Protein AF-A0A7J6SCL0-F1 (afdb_monomer_lite)

InterPro domains:
  IPR001563 Peptidase S10, serine carboxypeptidase [PF00450] (23-113)
  IPR029058 Alpha/Beta hydrolase fold [G3DSA:3.40.50.1820] (2-117)
  IPR029058 Alpha/Beta hydrolase fold [SSF53474] (8-116)

Sequence (118 aa):
VVRRLRLRYDMRITSKDGSTGDIGDARLERYLNRKDVQRKLGVCKRFKSCSDVGDFSMDEITPTETLLPDLLDAEIRVLLYDGDQDYICNWIGYEHVANEMAWPGRDAFLRAPRYEYE

pLDDT: mean 85.83, std 13.9, range [38.84, 98.38]

Structure (mmCIF, N/CA/C/O backbone):
data_AF-A0A7J6SCL0-F1
#
_entry.id   AF-A0A7J6SCL0-F1
#
loop_
_atom_site.group_PDB
_atom_site.id
_atom_site.type_symbol
_atom_site.label_atom_id
_atom_site.label_alt_id
_atom_site.label_comp_id
_atom_site.label_asym_id
_atom_site.label_entity_id
_atom_site.label_seq_id
_atom_site.pdbx_PDB_ins_code
_atom_site.Cartn_x
_atom_site.Cartn_y
_atom_site.Cartn_z
_atom_site.occupancy
_atom_site.B_iso_or_equiv
_atom_site.auth_seq_id
_atom_site.auth_comp_id
_atom_site.auth_asym_id
_atom_site.auth_atom_id
_atom_site.pdbx_PDB_model_num
ATOM 1 N N . VAL A 1 1 ? 31.347 7.288 15.078 1.00 39.09 1 VAL A N 1
ATOM 2 C CA . VAL A 1 1 ? 30.208 6.354 14.903 1.00 39.09 1 VAL A CA 1
ATOM 3 C C . VAL A 1 1 ? 29.654 6.535 13.498 1.00 39.09 1 VAL A C 1
ATOM 5 O O . VAL A 1 1 ? 28.912 7.475 13.257 1.00 39.09 1 VAL A O 1
ATOM 8 N N . VAL A 1 2 ? 30.083 5.710 12.542 1.00 38.84 2 VAL A N 1
ATOM 9 C CA . VAL A 1 2 ? 29.544 5.751 11.172 1.00 38.84 2 VAL A CA 1
ATOM 10 C C . VAL A 1 2 ? 28.195 5.038 11.209 1.00 38.84 2 VAL A C 1
ATOM 12 O O . VAL A 1 2 ? 28.152 3.811 11.311 1.00 38.84 2 VAL A O 1
ATOM 15 N N . ARG A 1 3 ? 27.092 5.795 11.215 1.00 45.59 3 ARG A N 1
ATOM 16 C CA . ARG A 1 3 ? 25.747 5.222 11.086 1.00 45.59 3 ARG A CA 1
ATOM 17 C C . ARG A 1 3 ? 25.669 4.550 9.716 1.00 45.59 3 ARG A C 1
ATOM 19 O O . ARG A 1 3 ? 25.765 5.217 8.692 1.00 45.59 3 ARG A O 1
ATOM 26 N N . ARG A 1 4 ? 25.563 3.220 9.698 1.00 54.22 4 ARG A N 1
ATOM 27 C CA . ARG A 1 4 ? 25.280 2.472 8.470 1.00 54.22 4 ARG A CA 1
ATOM 28 C C . ARG A 1 4 ? 23.856 2.830 8.051 1.00 54.22 4 ARG A C 1
ATOM 30 O O . ARG A 1 4 ? 22.930 2.579 8.817 1.00 54.22 4 ARG A O 1
ATOM 37 N N . LEU A 1 5 ? 23.698 3.439 6.881 1.00 59.56 5 LEU A N 1
ATOM 38 C CA . LEU A 1 5 ? 22.387 3.660 6.277 1.00 59.56 5 LEU A CA 1
ATOM 39 C C . LEU A 1 5 ? 21.838 2.286 5.862 1.00 59.56 5 LEU A C 1
ATOM 41 O O . LEU A 1 5 ? 22.446 1.595 5.042 1.00 59.56 5 LEU A O 1
ATOM 45 N N . ARG A 1 6 ? 20.759 1.856 6.520 1.00 68.81 6 ARG A N 1
ATOM 46 C CA . ARG A 1 6 ? 19.970 0.674 6.143 1.00 68.81 6 ARG A CA 1
ATOM 47 C C . ARG A 1 6 ? 18.984 1.075 5.045 1.00 68.81 6 ARG A C 1
ATOM 49 O O . ARG A 1 6 ? 18.643 2.255 4.946 1.00 68.81 6 ARG A O 1
ATOM 56 N N . LEU A 1 7 ? 18.574 0.122 4.212 1.00 78.06 7 LEU A N 1
ATOM 57 C CA . LEU A 1 7 ? 17.602 0.388 3.150 1.00 78.06 7 LEU A CA 1
ATOM 58 C C . LEU A 1 7 ? 16.194 0.558 3.729 1.00 78.06 7 LEU A C 1
ATOM 60 O O . LEU A 1 7 ? 15.865 -0.013 4.766 1.00 78.06 7 LEU A O 1
ATOM 64 N N . ARG A 1 8 ? 15.378 1.380 3.059 1.00 84.50 8 ARG A N 1
ATOM 65 C CA . ARG A 1 8 ? 14.018 1.721 3.509 1.00 84.50 8 ARG A CA 1
ATOM 66 C C . ARG A 1 8 ? 13.025 0.572 3.327 1.00 84.50 8 ARG A C 1
ATOM 68 O O . ARG A 1 8 ? 12.138 0.438 4.154 1.00 84.50 8 ARG A O 1
ATOM 75 N N . TYR A 1 9 ? 13.207 -0.244 2.291 1.00 86.06 9 TYR A N 1
ATOM 76 C CA . TYR A 1 9 ? 12.299 -1.347 1.949 1.00 86.06 9 TYR A CA 1
ATOM 77 C C . TYR A 1 9 ? 12.716 -2.700 2.546 1.00 86.06 9 TYR A C 1
ATOM 79 O O . TYR A 1 9 ? 11.950 -3.653 2.501 1.00 86.06 9 TYR A O 1
ATOM 87 N N . ASP A 1 10 ? 13.932 -2.802 3.096 1.00 87.56 10 ASP A N 1
ATOM 88 C CA . ASP A 1 10 ? 14.365 -3.959 3.884 1.00 87.56 10 ASP A CA 1
ATOM 89 C C . ASP A 1 10 ? 15.434 -3.525 4.893 1.00 87.56 10 ASP A C 1
ATOM 91 O O . ASP A 1 10 ? 16.594 -3.259 4.550 1.00 87.56 10 ASP A O 1
ATOM 95 N N . MET A 1 11 ? 15.050 -3.470 6.166 1.00 87.31 11 MET A N 1
ATOM 96 C CA . MET A 1 11 ? 15.931 -3.021 7.241 1.00 87.31 11 MET A CA 1
ATOM 97 C C . MET A 1 11 ? 17.114 -3.965 7.500 1.00 87.31 11 MET A C 1
ATOM 99 O O . MET A 1 11 ? 18.083 -3.567 8.158 1.00 87.31 11 MET A O 1
ATOM 103 N N . ARG A 1 12 ? 17.080 -5.207 7.005 1.00 85.50 12 ARG A N 1
ATOM 104 C CA . ARG A 1 12 ? 18.179 -6.179 7.134 1.00 85.50 12 ARG A CA 1
ATOM 105 C C . ARG A 1 12 ? 19.308 -5.870 6.158 1.00 85.50 12 ARG A C 1
ATOM 107 O O . ARG A 1 12 ? 20.462 -6.199 6.444 1.00 85.50 12 ARG A O 1
ATOM 114 N N . ILE A 1 13 ? 18.994 -5.210 5.045 1.00 78.88 13 ILE A N 1
ATOM 115 C CA . ILE A 1 13 ? 19.938 -4.919 3.973 1.00 78.88 13 ILE A CA 1
ATOM 116 C C . ILE A 1 13 ? 20.686 -3.607 4.245 1.00 78.88 13 ILE A C 1
ATOM 118 O O . ILE A 1 13 ? 20.157 -2.613 4.750 1.00 78.88 13 ILE A O 1
ATOM 122 N N . THR A 1 14 ? 21.970 -3.606 3.892 1.00 72.06 14 THR A N 1
ATOM 123 C CA . THR A 1 14 ? 22.802 -2.398 3.833 1.00 72.06 14 THR A CA 1
ATOM 124 C C . THR A 1 14 ? 23.355 -2.270 2.425 1.00 72.06 14 THR A C 1
ATOM 126 O O . THR A 1 14 ? 23.684 -3.294 1.841 1.00 72.06 14 THR A O 1
ATOM 129 N N . SER A 1 15 ? 23.548 -1.043 1.932 1.00 60.97 15 SER A N 1
ATOM 130 C CA . SER A 1 15 ? 23.938 -0.689 0.549 1.00 60.97 15 SER A CA 1
ATOM 131 C C . SER A 1 15 ? 25.236 -1.306 -0.019 1.00 60.97 15 SER A C 1
ATOM 133 O O . SER A 1 15 ? 25.702 -0.909 -1.085 1.00 60.97 15 SER A O 1
ATOM 135 N N . LYS A 1 16 ? 25.868 -2.248 0.687 1.00 54.78 16 LYS A N 1
ATOM 136 C CA . LYS A 1 16 ? 27.116 -2.926 0.312 1.00 54.78 16 LYS A CA 1
ATOM 137 C C . LYS A 1 16 ? 26.921 -4.248 -0.436 1.00 54.78 16 LYS A C 1
ATOM 139 O O . LYS A 1 16 ? 27.908 -4.798 -0.910 1.00 54.78 16 LYS A O 1
ATOM 144 N N . ASP A 1 17 ? 25.707 -4.774 -0.519 1.00 53.66 17 ASP A N 1
ATOM 145 C CA . ASP A 1 17 ? 25.403 -6.074 -1.131 1.00 53.66 17 ASP A CA 1
ATOM 146 C C . ASP A 1 17 ? 25.150 -6.002 -2.649 1.00 53.66 17 ASP A C 1
ATOM 148 O O . ASP A 1 17 ? 25.030 -7.034 -3.305 1.00 53.66 17 ASP A O 1
ATOM 152 N N . GLY A 1 18 ? 25.096 -4.799 -3.232 1.00 51.22 18 GLY A N 1
ATOM 153 C CA . GLY A 1 18 ? 24.865 -4.608 -4.668 1.00 51.22 18 GLY A CA 1
ATOM 154 C C . GLY A 1 18 ? 23.439 -4.948 -5.118 1.00 51.22 18 GLY A C 1
ATOM 155 O O . GLY A 1 18 ? 23.130 -4.805 -6.303 1.00 51.22 18 GLY A O 1
ATOM 156 N N . SER A 1 19 ? 22.566 -5.356 -4.191 1.00 54.06 19 SER A N 1
ATOM 157 C CA . SER A 1 19 ? 21.125 -5.281 -4.381 1.00 54.06 19 SER A CA 1
ATOM 158 C C . SER A 1 19 ? 20.735 -3.827 -4.132 1.00 54.06 19 SER A C 1
ATOM 160 O O . SER A 1 19 ? 21.194 -3.204 -3.176 1.00 54.06 19 SER A O 1
ATOM 162 N N . THR A 1 20 ? 19.966 -3.221 -5.039 1.00 54.47 20 THR A N 1
ATOM 163 C CA . THR A 1 20 ? 19.540 -1.840 -4.799 1.00 54.47 20 THR A CA 1
ATOM 164 C C . THR A 1 20 ? 18.592 -1.787 -3.613 1.00 54.47 20 THR A C 1
ATOM 166 O O . THR A 1 20 ? 18.592 -0.763 -2.949 1.00 54.47 20 THR A O 1
ATOM 169 N N . GLY A 1 21 ? 17.832 -2.867 -3.333 1.00 56.56 21 GLY A N 1
ATOM 170 C CA . GLY A 1 21 ? 16.782 -2.937 -2.299 1.00 56.56 21 GLY A CA 1
ATOM 171 C C . GLY A 1 21 ? 15.916 -1.673 -2.247 1.00 56.56 21 GLY A C 1
ATOM 172 O O . GLY A 1 21 ? 15.435 -1.266 -1.196 1.00 56.56 21 GLY A O 1
ATOM 173 N N . ASP A 1 22 ? 15.818 -1.021 -3.398 1.00 62.44 22 ASP A N 1
ATOM 174 C CA . ASP A 1 22 ? 15.364 0.335 -3.638 1.00 62.44 22 ASP A CA 1
ATOM 175 C C . ASP A 1 22 ? 14.778 0.326 -5.047 1.00 62.44 22 ASP A C 1
ATOM 177 O O . ASP A 1 22 ? 15.095 -0.545 -5.877 1.00 62.44 22 ASP A O 1
ATOM 181 N N . ILE A 1 23 ? 13.872 1.258 -5.285 1.00 64.12 23 ILE A N 1
ATOM 182 C CA . ILE A 1 23 ? 13.005 1.255 -6.454 1.00 64.12 23 ILE A CA 1
ATOM 183 C C . ILE A 1 23 ? 13.838 1.358 -7.746 1.00 64.12 23 ILE A C 1
ATOM 185 O O . ILE A 1 23 ? 14.603 2.300 -7.939 1.00 64.12 23 ILE A O 1
ATOM 189 N N . GLY A 1 24 ? 13.647 0.398 -8.661 1.00 67.94 24 GLY A N 1
ATOM 190 C CA . GLY A 1 24 ? 14.231 0.409 -10.009 1.00 67.94 24 GLY A CA 1
ATOM 191 C C . GLY A 1 24 ? 15.379 -0.578 -10.233 1.00 67.94 24 GLY A C 1
ATOM 192 O O . GLY A 1 24 ? 16.549 -0.201 -10.289 1.00 67.94 24 GLY A O 1
ATOM 193 N N . ASP A 1 25 ? 15.047 -1.857 -10.453 1.00 77.69 25 ASP A N 1
ATOM 194 C CA . ASP A 1 25 ? 16.041 -2.870 -10.826 1.00 77.69 25 ASP A CA 1
ATOM 195 C C . ASP A 1 25 ? 16.559 -2.631 -12.256 1.00 77.69 25 ASP A C 1
ATOM 197 O O . ASP A 1 25 ? 15.853 -2.812 -13.254 1.00 77.69 25 ASP A O 1
ATOM 201 N N . ALA A 1 26 ? 17.846 -2.301 -12.375 1.00 83.00 26 ALA A N 1
ATOM 202 C CA . ALA A 1 26 ? 18.501 -2.081 -13.660 1.00 83.00 26 ALA A CA 1
ATOM 203 C C . ALA A 1 26 ? 18.415 -3.296 -14.609 1.00 83.00 26 ALA A C 1
ATOM 205 O O . ALA A 1 26 ? 18.495 -3.135 -15.828 1.00 83.00 26 ALA A O 1
ATOM 206 N N . ARG A 1 27 ? 18.267 -4.524 -14.091 1.00 87.38 27 ARG A N 1
ATOM 207 C CA . ARG A 1 27 ? 18.036 -5.733 -14.902 1.00 87.38 27 ARG A CA 1
ATOM 208 C C . ARG A 1 27 ? 16.675 -5.682 -15.588 1.00 87.38 27 ARG A C 1
ATOM 210 O O . ARG A 1 27 ? 16.604 -5.969 -16.784 1.00 87.38 27 ARG A O 1
ATOM 217 N N . LEU A 1 28 ? 15.635 -5.278 -14.859 1.00 88.56 28 LEU A N 1
ATOM 218 C CA . LEU A 1 28 ? 14.284 -5.119 -15.391 1.00 88.56 28 LEU A CA 1
ATOM 219 C C . LEU A 1 28 ? 14.253 -4.018 -16.452 1.00 88.56 28 LEU A C 1
ATOM 221 O O . LEU A 1 28 ? 13.772 -4.246 -17.563 1.00 88.56 28 LEU A O 1
ATOM 225 N N . GLU A 1 29 ? 14.851 -2.861 -16.159 1.00 90.94 29 GLU A N 1
ATOM 226 C CA . GLU A 1 29 ? 14.902 -1.758 -17.121 1.00 90.94 29 GLU A CA 1
ATOM 227 C C . GLU A 1 29 ? 15.651 -2.132 -18.399 1.00 90.94 29 GLU A C 1
ATOM 229 O O . GLU A 1 29 ? 15.194 -1.814 -19.499 1.00 90.94 29 GLU A O 1
ATOM 234 N N . ARG A 1 30 ? 16.781 -2.842 -18.289 1.00 93.38 30 ARG A N 1
ATOM 235 C CA . ARG A 1 30 ? 17.506 -3.340 -19.466 1.00 93.38 30 ARG A CA 1
ATOM 236 C C . ARG A 1 30 ? 16.657 -4.301 -20.288 1.00 93.38 30 ARG A C 1
ATOM 238 O O . ARG A 1 30 ? 16.660 -4.199 -21.512 1.00 93.38 30 ARG A O 1
ATOM 245 N N . TYR A 1 31 ? 15.942 -5.219 -19.640 1.00 94.94 31 TYR A N 1
ATOM 246 C CA . TYR A 1 31 ? 15.097 -6.193 -20.325 1.00 94.94 31 TYR A CA 1
ATOM 247 C C . TYR A 1 31 ? 13.949 -5.516 -21.085 1.00 94.94 31 TYR A C 1
ATOM 249 O O . TYR A 1 31 ? 13.806 -5.727 -22.290 1.00 94.94 31 TYR A O 1
ATOM 257 N N . LEU A 1 32 ? 13.192 -4.644 -20.414 1.00 96.25 32 LEU A N 1
ATOM 258 C CA . LEU A 1 32 ? 12.032 -3.961 -20.997 1.00 96.25 32 LEU A CA 1
ATOM 259 C C . LEU A 1 32 ? 12.406 -2.935 -22.080 1.00 96.25 32 LEU A C 1
ATOM 261 O O . LEU A 1 32 ? 11.570 -2.572 -22.907 1.00 96.25 32 LEU A O 1
ATOM 265 N N . ASN A 1 33 ? 13.668 -2.497 -22.129 1.00 96.94 33 ASN A N 1
ATOM 266 C CA . ASN A 1 33 ? 14.177 -1.608 -23.175 1.00 96.94 33 ASN A CA 1
ATOM 267 C C . ASN A 1 33 ? 14.791 -2.323 -24.389 1.00 96.94 33 ASN A C 1
ATOM 269 O O . ASN A 1 33 ? 15.228 -1.664 -25.338 1.00 96.94 33 ASN A O 1
ATOM 273 N N . ARG A 1 34 ? 14.806 -3.660 -24.417 1.00 98.00 34 ARG A N 1
ATOM 274 C CA . ARG A 1 34 ? 15.219 -4.400 -25.613 1.00 98.00 34 ARG A CA 1
ATOM 275 C C . ARG A 1 34 ? 14.218 -4.211 -26.753 1.00 98.00 34 ARG A C 1
ATOM 277 O O . ARG A 1 34 ? 13.008 -4.307 -26.564 1.00 98.00 34 ARG A O 1
ATOM 284 N N . LYS A 1 35 ? 14.721 -4.018 -27.976 1.00 97.81 35 LYS A N 1
ATOM 285 C CA . LYS A 1 35 ? 13.878 -3.772 -29.160 1.00 97.81 35 LYS A CA 1
ATOM 286 C C . LYS A 1 35 ? 12.948 -4.930 -29.501 1.00 97.81 35 LYS A C 1
ATOM 288 O O . LYS A 1 35 ? 11.835 -4.690 -29.952 1.00 97.81 35 LYS A O 1
ATOM 293 N N . ASP A 1 36 ? 13.385 -6.168 -29.311 1.00 98.00 36 ASP A N 1
ATOM 294 C CA . ASP A 1 36 ? 12.547 -7.340 -29.551 1.00 98.00 36 ASP A CA 1
ATOM 295 C C . ASP A 1 36 ? 11.406 -7.453 -28.530 1.00 98.00 36 ASP A C 1
ATOM 297 O O . ASP A 1 36 ? 10.270 -7.693 -28.935 1.00 98.00 36 ASP A O 1
ATOM 301 N N . VAL A 1 37 ? 11.677 -7.174 -27.250 1.00 98.25 37 VAL A N 1
ATOM 302 C CA . VAL A 1 37 ? 10.655 -7.114 -26.189 1.00 98.25 37 VAL A CA 1
ATOM 303 C C . VAL A 1 37 ? 9.654 -5.990 -26.470 1.00 98.25 37 VAL A C 1
ATOM 305 O O . VAL A 1 37 ? 8.450 -6.229 -26.491 1.00 98.25 37 VAL A O 1
ATOM 308 N N . GLN A 1 38 ? 10.135 -4.787 -26.793 1.00 98.38 38 GLN A N 1
ATOM 309 C CA . GLN A 1 38 ? 9.275 -3.649 -27.133 1.00 98.38 38 GLN A CA 1
ATOM 310 C C . GLN A 1 38 ? 8.386 -3.919 -28.352 1.00 98.38 38 GLN A C 1
ATOM 312 O O . GLN A 1 38 ? 7.190 -3.640 -28.307 1.00 98.38 38 GLN A O 1
ATOM 317 N N . ARG A 1 39 ? 8.934 -4.529 -29.415 1.00 98.00 39 ARG A N 1
ATOM 318 C CA . ARG A 1 39 ? 8.140 -4.950 -30.582 1.00 98.00 39 ARG A CA 1
ATOM 319 C C . ARG A 1 39 ? 7.066 -5.964 -30.206 1.00 98.00 39 ARG A C 1
ATOM 321 O O . ARG A 1 39 ? 5.955 -5.863 -30.711 1.00 98.00 39 ARG A O 1
ATOM 328 N N . LYS A 1 40 ? 7.380 -6.928 -29.334 1.00 98.31 40 LYS A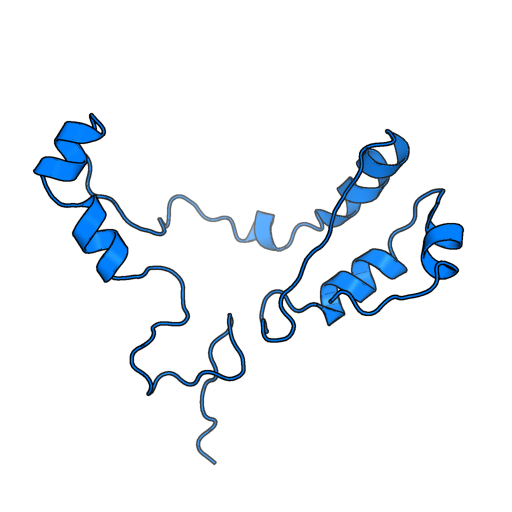 N 1
ATOM 329 C CA . LYS A 1 40 ? 6.419 -7.950 -28.895 1.00 98.31 40 LYS A CA 1
ATOM 330 C C . LYS A 1 40 ? 5.276 -7.353 -28.068 1.00 98.31 40 LYS A C 1
ATOM 332 O O . LYS A 1 40 ? 4.152 -7.824 -28.192 1.00 98.31 40 LYS A O 1
ATOM 337 N N . LEU A 1 41 ? 5.563 -6.321 -27.273 1.00 97.94 41 LEU A N 1
ATOM 338 C CA . LEU A 1 41 ? 4.583 -5.580 -26.472 1.00 97.94 41 LEU A CA 1
ATOM 339 C C . LEU A 1 41 ? 3.866 -4.461 -27.254 1.00 97.94 41 LEU A C 1
ATOM 341 O O . LEU A 1 41 ? 2.939 -3.858 -26.727 1.00 97.94 41 LEU A O 1
ATOM 345 N N . GLY A 1 42 ? 4.290 -4.158 -28.487 1.00 97.69 42 GLY A N 1
ATOM 346 C CA . GLY A 1 42 ? 3.699 -3.091 -29.302 1.00 97.69 42 GLY A CA 1
ATOM 347 C C . GLY A 1 42 ? 4.008 -1.671 -28.811 1.00 97.69 42 GLY A C 1
ATOM 348 O O . GLY A 1 42 ? 3.239 -0.751 -29.072 1.00 97.69 42 GLY A O 1
ATOM 349 N N . VAL A 1 43 ? 5.122 -1.470 -28.102 1.00 97.50 43 VAL A N 1
ATOM 350 C CA . VAL A 1 43 ? 5.514 -0.170 -27.530 1.00 97.50 43 VAL A CA 1
ATOM 351 C C . VAL A 1 43 ? 6.762 0.396 -28.209 1.00 97.50 43 VAL A C 1
ATOM 353 O O . VAL A 1 43 ? 7.601 -0.341 -28.722 1.00 97.50 43 VAL A O 1
ATOM 356 N N . CYS A 1 44 ? 6.916 1.723 -28.199 1.00 93.75 44 CYS A N 1
ATOM 357 C CA . CYS A 1 44 ? 8.048 2.416 -28.835 1.00 93.75 44 CYS A CA 1
ATOM 358 C C . CYS A 1 44 ? 8.747 3.450 -27.933 1.00 93.75 44 CYS A C 1
ATOM 360 O O . CYS A 1 44 ? 9.554 4.248 -28.410 1.00 93.75 44 CYS A O 1
ATOM 362 N N . LYS A 1 45 ? 8.460 3.441 -26.627 1.00 93.75 45 LYS A N 1
ATOM 363 C CA . LYS A 1 45 ? 9.027 4.378 -25.645 1.00 93.75 45 LYS A CA 1
ATOM 364 C C . LYS A 1 45 ? 10.064 3.696 -24.759 1.00 93.75 45 LYS A C 1
ATOM 366 O O . LYS A 1 45 ? 10.027 2.485 -24.566 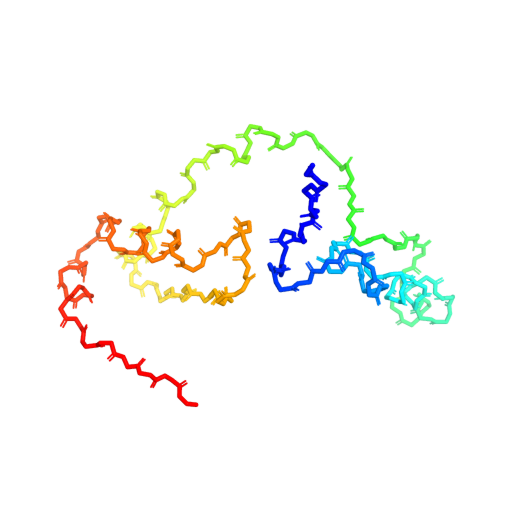1.00 93.75 45 LYS A O 1
ATOM 371 N N . ARG A 1 46 ? 10.994 4.482 -24.211 1.00 93.56 46 ARG A N 1
ATOM 372 C CA . ARG A 1 46 ? 11.947 3.992 -23.208 1.00 93.56 46 ARG A CA 1
ATOM 373 C C . ARG A 1 46 ? 11.212 3.747 -21.889 1.00 93.56 46 ARG A C 1
ATOM 375 O O . ARG A 1 46 ? 10.590 4.668 -21.370 1.00 93.56 46 ARG A O 1
ATOM 382 N N . PHE A 1 47 ? 11.312 2.532 -21.363 1.00 93.44 47 PHE A N 1
ATOM 383 C CA . PHE A 1 47 ? 10.821 2.169 -20.039 1.00 93.44 47 PHE A CA 1
ATOM 384 C C . PHE A 1 47 ? 11.743 2.736 -18.951 1.00 93.44 47 PHE A C 1
ATOM 386 O O . PHE A 1 47 ? 12.968 2.715 -19.105 1.00 93.44 47 PHE A O 1
ATOM 393 N N . LYS A 1 48 ? 11.135 3.204 -17.862 1.00 90.44 48 LYS A N 1
ATOM 394 C CA . LYS A 1 48 ? 11.754 3.553 -16.581 1.00 90.44 48 LYS A CA 1
ATOM 395 C C . LYS A 1 48 ? 10.846 3.024 -15.474 1.00 90.44 48 LYS A C 1
ATOM 397 O O . LYS A 1 48 ? 9.631 3.052 -15.651 1.00 90.44 48 LYS A O 1
ATOM 402 N N . SER A 1 49 ? 11.427 2.583 -14.363 1.00 86.69 49 SER A N 1
ATOM 403 C CA . SER A 1 49 ? 10.671 1.979 -13.258 1.00 86.69 49 SER A CA 1
ATOM 404 C C . SER A 1 49 ? 9.829 3.004 -12.497 1.00 86.69 49 SER A C 1
ATOM 406 O O . SER A 1 49 ? 8.687 2.718 -12.160 1.00 86.69 49 SER A O 1
ATOM 408 N N . CYS A 1 50 ? 10.364 4.213 -12.304 1.00 84.75 50 CYS A N 1
ATOM 409 C CA . CYS A 1 50 ? 9.646 5.352 -11.741 1.00 84.75 50 CYS A CA 1
ATOM 410 C C . CYS A 1 50 ? 9.895 6.616 -12.558 1.00 84.75 50 CYS A C 1
ATOM 412 O O . CYS A 1 50 ? 10.891 6.741 -13.283 1.00 84.75 50 CYS A O 1
ATOM 414 N N . SER A 1 51 ? 8.953 7.545 -12.464 1.00 83.94 51 SER A N 1
ATOM 415 C CA . SER A 1 51 ? 8.968 8.790 -13.214 1.00 83.94 51 SER A CA 1
ATOM 416 C C . SER A 1 51 ? 8.552 9.951 -12.325 1.00 83.94 51 SER A C 1
ATOM 418 O O . SER A 1 51 ? 7.515 9.867 -11.674 1.00 83.94 51 SER A O 1
ATOM 420 N N . ASP A 1 52 ? 9.295 11.048 -12.390 1.00 78.19 52 ASP A N 1
ATOM 421 C CA . ASP A 1 52 ? 9.006 12.283 -11.654 1.00 78.19 52 ASP A CA 1
ATOM 422 C C . ASP A 1 52 ? 7.964 13.122 -12.416 1.00 78.19 52 ASP A C 1
ATOM 424 O O . ASP A 1 52 ? 8.253 14.199 -12.933 1.00 78.19 52 ASP A O 1
ATOM 428 N N . VAL A 1 53 ? 6.762 12.569 -12.610 1.00 74.19 53 VAL A N 1
ATOM 429 C CA . VAL A 1 53 ? 5.721 13.154 -13.485 1.00 74.19 53 VAL A CA 1
ATOM 430 C C . VAL A 1 53 ? 4.812 14.176 -12.794 1.00 74.19 53 VAL A C 1
ATOM 432 O O . VAL A 1 53 ? 3.832 14.611 -13.390 1.00 74.19 53 VAL A O 1
ATOM 435 N N . GLY A 1 54 ? 5.141 14.605 -11.579 1.00 77.12 54 GLY A N 1
ATOM 436 C CA . GLY A 1 54 ? 4.387 15.616 -10.842 1.00 77.12 54 GLY A CA 1
ATOM 437 C C . GLY A 1 54 ? 4.921 15.807 -9.427 1.00 77.12 54 GLY A C 1
ATOM 438 O O . GLY A 1 54 ? 5.686 14.977 -8.936 1.00 77.12 54 GLY A O 1
ATOM 439 N N . ASP A 1 55 ? 4.524 16.909 -8.794 1.00 82.56 55 ASP A N 1
ATOM 440 C CA . ASP A 1 55 ? 4.705 17.111 -7.357 1.00 82.56 55 ASP A CA 1
ATOM 441 C C . ASP A 1 55 ? 3.478 16.549 -6.629 1.00 82.56 55 ASP A C 1
ATOM 443 O O . ASP A 1 55 ? 2.389 17.114 -6.715 1.00 82.56 55 ASP A O 1
ATOM 447 N N . PHE A 1 56 ? 3.667 15.414 -5.959 1.00 85.69 56 PHE A N 1
ATOM 448 C CA . PHE A 1 56 ? 2.641 14.724 -5.172 1.00 85.69 56 PHE A CA 1
ATOM 449 C C . PHE A 1 56 ? 2.859 14.895 -3.663 1.00 85.69 56 PHE A C 1
ATOM 451 O O . PHE A 1 56 ? 2.266 14.170 -2.871 1.00 85.69 56 PHE A O 1
ATOM 458 N N . SER A 1 57 ? 3.701 15.845 -3.241 1.00 82.19 57 SER A N 1
ATOM 459 C CA . SER A 1 57 ? 4.037 16.039 -1.822 1.00 82.19 57 SER A CA 1
ATOM 460 C C . SER A 1 57 ? 2.815 16.318 -0.942 1.00 82.19 57 SER A C 1
ATOM 462 O O . SER A 1 57 ? 2.767 15.886 0.207 1.00 82.19 57 SER A O 1
ATOM 464 N N . MET A 1 58 ? 1.806 17.007 -1.483 1.00 80.38 58 MET A N 1
ATOM 465 C CA . MET A 1 58 ? 0.545 17.269 -0.783 1.00 80.38 58 MET A CA 1
ATOM 466 C C . MET A 1 58 ? -0.355 16.030 -0.692 1.00 80.38 58 MET A C 1
ATOM 468 O O . MET A 1 58 ? -1.048 15.847 0.309 1.00 80.38 58 MET A O 1
ATOM 472 N N . ASP A 1 59 ? -0.324 15.164 -1.703 1.00 82.94 59 ASP A N 1
ATOM 473 C CA . ASP A 1 59 ? -1.092 13.917 -1.697 1.00 82.94 59 ASP A CA 1
ATOM 474 C C . ASP A 1 59 ? -0.477 12.915 -0.709 1.00 82.94 59 ASP A C 1
ATOM 476 O O . ASP A 1 59 ? -1.202 12.228 0.002 1.00 82.94 59 ASP A O 1
ATOM 480 N N . GLU A 1 60 ? 0.856 12.891 -0.596 1.00 76.12 60 GLU A N 1
ATOM 481 C CA . GLU A 1 60 ? 1.598 12.006 0.314 1.00 76.12 60 GLU A CA 1
ATOM 482 C C . GLU A 1 60 ? 1.238 12.221 1.794 1.00 76.12 60 GLU A C 1
ATOM 484 O O . GLU A 1 60 ? 1.234 11.273 2.575 1.00 76.12 60 GLU A O 1
ATOM 489 N N . ILE A 1 61 ? 0.900 13.453 2.186 1.00 80.50 61 ILE A N 1
ATOM 490 C CA . ILE A 1 61 ? 0.528 13.795 3.570 1.00 80.50 61 ILE A CA 1
ATOM 491 C C . ILE A 1 61 ? -0.980 13.726 3.835 1.00 80.50 61 ILE A C 1
ATOM 493 O O . ILE A 1 61 ? -1.418 13.987 4.957 1.00 80.50 61 ILE A O 1
ATOM 497 N N . THR A 1 62 ? -1.788 13.422 2.818 1.00 84.25 62 THR A N 1
ATOM 498 C CA . THR A 1 62 ? -3.242 13.356 2.969 1.00 84.25 62 THR A CA 1
ATOM 499 C C . THR A 1 62 ? -3.637 12.032 3.642 1.00 84.25 62 THR A C 1
ATOM 501 O O . THR A 1 62 ? -3.266 10.970 3.139 1.00 84.25 62 THR A O 1
ATOM 504 N N . PRO A 1 63 ? -4.402 12.054 4.752 1.00 81.69 63 PRO A N 1
ATOM 505 C CA . PRO A 1 63 ? -4.801 10.844 5.473 1.00 81.69 63 PRO A CA 1
ATOM 506 C C . PRO A 1 63 ? -5.866 10.055 4.694 1.00 81.69 63 PRO A C 1
ATOM 508 O O . PRO A 1 63 ? -7.074 10.271 4.835 1.00 81.69 63 PRO A O 1
ATOM 511 N N . THR A 1 64 ? -5.414 9.154 3.823 1.00 83.56 64 THR A N 1
ATOM 512 C CA . THR A 1 64 ? -6.272 8.320 2.961 1.00 83.56 64 THR A CA 1
ATOM 513 C C . THR A 1 64 ? -6.885 7.125 3.687 1.00 83.56 64 THR A C 1
ATOM 515 O O . THR A 1 64 ? -7.880 6.570 3.224 1.00 83.56 64 THR A O 1
ATOM 518 N N . GLU A 1 65 ? -6.363 6.755 4.856 1.00 79.12 65 GLU A N 1
ATOM 519 C CA . GLU A 1 65 ? -6.909 5.702 5.713 1.00 79.12 65 GLU A CA 1
ATOM 520 C C . GLU A 1 65 ? -8.338 6.005 6.180 1.00 79.12 65 GLU A C 1
ATOM 522 O O . GLU A 1 65 ? -9.098 5.089 6.482 1.00 79.12 65 GLU A O 1
ATOM 527 N N . THR A 1 66 ? -8.739 7.279 6.156 1.00 85.69 66 THR A N 1
ATOM 528 C CA . THR A 1 66 ? -10.113 7.725 6.431 1.00 85.69 66 THR A CA 1
ATOM 529 C C . THR A 1 66 ? -11.148 7.183 5.443 1.00 85.69 66 THR A C 1
ATOM 531 O O . THR A 1 66 ? -12.336 7.223 5.744 1.00 85.69 66 THR A O 1
ATOM 534 N N . LEU A 1 67 ? -10.718 6.639 4.299 1.00 89.50 67 LEU A N 1
ATOM 535 C CA . LEU A 1 67 ? -11.587 6.030 3.287 1.00 89.50 67 LEU A CA 1
ATOM 536 C C . LEU A 1 67 ? -11.871 4.543 3.548 1.00 89.50 67 LEU A C 1
ATOM 538 O O . LEU A 1 67 ? -12.811 3.982 2.989 1.00 89.50 67 LEU A O 1
ATOM 542 N N . LEU A 1 68 ? -11.052 3.878 4.365 1.00 92.75 68 LEU A N 1
ATOM 543 C CA . LEU 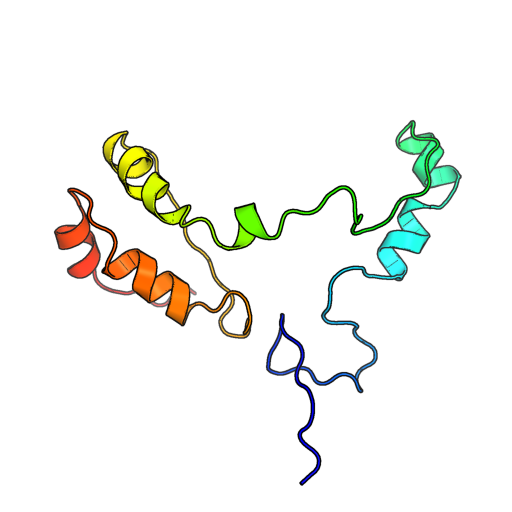A 1 68 ? -11.204 2.453 4.662 1.00 92.75 68 LEU A CA 1
ATOM 544 C C . LEU A 1 68 ? -12.504 2.114 5.427 1.00 92.75 68 LEU A C 1
ATOM 546 O O . LEU A 1 68 ? -13.101 1.089 5.088 1.00 92.75 68 LEU A O 1
ATOM 550 N N . PRO A 1 69 ? -12.993 2.926 6.393 1.00 93.94 69 PRO A N 1
ATOM 551 C CA . PRO A 1 69 ? -14.282 2.692 7.045 1.00 93.94 69 PRO A CA 1
ATOM 552 C C . PRO A 1 69 ? -15.445 2.589 6.058 1.00 93.94 69 PRO A C 1
ATOM 554 O O . PRO A 1 69 ? -16.214 1.637 6.138 1.00 93.94 69 PRO A O 1
ATOM 557 N N . ASP A 1 70 ? -15.517 3.492 5.076 1.00 93.38 70 ASP A N 1
ATOM 558 C CA . ASP A 1 70 ? -16.599 3.516 4.085 1.00 93.38 70 ASP A CA 1
ATOM 559 C C . ASP A 1 70 ? -16.641 2.225 3.248 1.00 93.38 70 ASP A C 1
ATOM 561 O O . ASP A 1 70 ? -17.712 1.728 2.894 1.00 93.38 70 ASP A O 1
ATOM 565 N N . LEU A 1 71 ? -15.472 1.644 2.946 1.00 94.75 71 LEU A N 1
ATOM 566 C CA . LEU A 1 71 ? -15.380 0.365 2.238 1.00 94.75 71 LEU A CA 1
ATOM 567 C C . LEU A 1 71 ? -15.901 -0.792 3.097 1.00 94.75 71 LEU A C 1
ATOM 569 O O . LEU A 1 71 ? -16.624 -1.655 2.597 1.00 94.75 71 LEU A O 1
ATOM 573 N N . LEU A 1 72 ? -15.539 -0.814 4.379 1.00 95.00 72 LEU A N 1
ATOM 574 C CA . LEU A 1 72 ? -15.973 -1.853 5.311 1.00 95.00 72 LEU A CA 1
ATOM 575 C C . LEU A 1 72 ? -17.475 -1.753 5.612 1.00 95.00 72 LEU A C 1
ATOM 577 O O . LEU A 1 72 ? -18.140 -2.785 5.690 1.00 95.00 72 LEU A O 1
ATOM 581 N N . ASP A 1 73 ? -18.015 -0.536 5.699 1.00 93.69 73 ASP A N 1
ATOM 582 C CA . ASP A 1 73 ? -19.452 -0.262 5.846 1.00 93.69 73 ASP A CA 1
ATOM 583 C C . ASP A 1 73 ? -20.256 -0.735 4.631 1.00 93.69 73 ASP A C 1
ATOM 585 O O . ASP A 1 73 ? -21.386 -1.204 4.768 1.00 93.69 73 ASP A O 1
ATOM 589 N N . ALA A 1 74 ? -19.652 -0.677 3.443 1.00 95.19 74 ALA A N 1
ATOM 590 C CA . ALA A 1 74 ? -20.204 -1.225 2.208 1.00 95.19 74 ALA A CA 1
ATOM 591 C C . ALA A 1 74 ? -19.998 -2.750 2.056 1.00 95.19 74 ALA A C 1
ATOM 593 O O . ALA A 1 74 ? -20.195 -3.288 0.965 1.00 95.19 74 ALA A O 1
ATOM 594 N N . GLU A 1 75 ? -19.579 -3.446 3.119 1.00 94.44 75 GLU A N 1
ATOM 595 C CA . GLU A 1 75 ? -19.299 -4.890 3.149 1.00 94.44 75 GLU A CA 1
ATOM 596 C C . GLU A 1 75 ? -18.208 -5.342 2.152 1.00 94.44 75 GLU A C 1
ATOM 598 O O . GLU A 1 75 ? -18.136 -6.509 1.747 1.00 94.44 75 GLU A O 1
ATOM 603 N N . ILE A 1 76 ? -17.309 -4.431 1.761 1.00 96.38 76 ILE A N 1
ATOM 604 C CA . ILE A 1 76 ? -16.167 -4.748 0.901 1.00 96.38 76 ILE A CA 1
ATOM 605 C C . ILE A 1 76 ? -15.055 -5.352 1.757 1.00 96.38 76 ILE A C 1
ATOM 607 O O . ILE A 1 76 ? -14.582 -4.767 2.728 1.00 96.38 76 ILE A O 1
ATOM 611 N N . ARG A 1 77 ? -14.587 -6.539 1.365 1.00 95.31 77 ARG A N 1
ATOM 612 C CA . ARG A 1 77 ? -13.471 -7.208 2.045 1.00 95.31 77 ARG A CA 1
ATOM 613 C C . ARG A 1 77 ? -12.147 -6.524 1.709 1.00 95.31 77 ARG A C 1
ATOM 615 O O . ARG A 1 77 ? -11.783 -6.438 0.537 1.00 95.31 77 ARG A O 1
ATOM 622 N N . VAL A 1 78 ? -11.411 -6.126 2.743 1.00 94.38 78 VAL A N 1
ATOM 623 C CA . VAL A 1 78 ? -10.085 -5.498 2.650 1.00 94.38 78 VAL A CA 1
ATOM 624 C C . VAL A 1 78 ? -9.035 -6.410 3.291 1.00 94.38 78 VAL A C 1
ATOM 626 O O . VAL A 1 78 ? -9.291 -7.017 4.329 1.00 94.38 78 VAL A O 1
ATOM 629 N N . LEU A 1 79 ? -7.855 -6.507 2.671 1.00 94.69 79 LEU A N 1
ATOM 630 C CA . LEU A 1 79 ? -6.680 -7.197 3.209 1.00 94.69 79 LEU A CA 1
ATOM 631 C C . LEU A 1 79 ? -5.528 -6.196 3.314 1.00 94.69 79 LEU A C 1
ATOM 633 O O . LEU A 1 79 ? -5.100 -5.653 2.297 1.00 94.69 79 LEU A O 1
ATOM 637 N N . LEU A 1 80 ? -5.025 -5.994 4.531 1.00 93.81 80 LEU A N 1
ATOM 638 C CA . LEU A 1 80 ? -3.745 -5.332 4.781 1.00 93.81 80 LEU A CA 1
ATOM 639 C C . LEU A 1 80 ? -2.689 -6.429 4.949 1.00 93.81 80 LEU A C 1
ATOM 641 O O . LEU A 1 80 ? -2.870 -7.336 5.762 1.00 93.81 80 LEU A O 1
ATOM 645 N N . TYR A 1 81 ? -1.646 -6.391 4.125 1.00 94.62 81 TYR A N 1
ATOM 646 C CA . TYR A 1 81 ? -0.558 -7.363 4.139 1.00 94.62 81 TYR A CA 1
ATOM 647 C C . TYR A 1 81 ? 0.767 -6.620 4.058 1.00 94.62 81 TYR A C 1
ATOM 649 O O . TYR A 1 81 ? 1.028 -5.933 3.069 1.00 94.62 81 TYR A O 1
ATOM 657 N N . ASP A 1 82 ? 1.607 -6.816 5.069 1.00 95.19 82 ASP A N 1
ATOM 658 C CA . ASP A 1 82 ? 2.827 -6.046 5.267 1.00 95.19 82 ASP A CA 1
ATOM 659 C C . ASP A 1 82 ? 4.004 -6.972 5.573 1.00 95.19 82 ASP A C 1
ATOM 661 O O . ASP A 1 82 ? 3.889 -7.931 6.340 1.00 95.19 82 ASP A O 1
ATOM 665 N N . GLY A 1 83 ? 5.155 -6.683 4.963 1.00 93.81 83 GLY A N 1
ATOM 666 C CA . GLY A 1 83 ? 6.393 -7.406 5.236 1.00 93.81 83 GLY A CA 1
ATOM 667 C C . GLY A 1 83 ? 6.980 -7.004 6.588 1.00 93.81 83 GLY A C 1
ATOM 668 O O . GLY A 1 83 ? 7.117 -5.821 6.892 1.00 93.81 83 GLY A O 1
ATOM 669 N N . ASP A 1 84 ? 7.421 -7.979 7.381 1.00 94.00 84 ASP A N 1
ATOM 670 C CA . ASP A 1 84 ? 7.951 -7.761 8.734 1.00 94.00 84 ASP A CA 1
ATOM 671 C C . ASP A 1 84 ? 9.309 -7.027 8.772 1.00 94.00 84 ASP A C 1
ATOM 673 O O . ASP A 1 84 ? 9.790 -6.650 9.842 1.00 94.00 84 ASP A O 1
ATOM 677 N N . GLN A 1 85 ? 9.925 -6.811 7.605 1.00 93.12 85 GLN A N 1
ATOM 678 C CA . GLN A 1 85 ? 11.239 -6.178 7.441 1.00 93.12 85 GLN A CA 1
ATOM 679 C C . GLN A 1 85 ? 11.195 -4.856 6.662 1.00 93.12 85 GLN A C 1
ATOM 681 O O . GLN A 1 85 ? 12.248 -4.233 6.487 1.00 93.12 85 GLN A O 1
ATOM 686 N N . ASP A 1 86 ? 10.020 -4.417 6.199 1.00 90.88 86 ASP A N 1
ATOM 687 C CA . ASP A 1 86 ? 9.861 -3.085 5.609 1.00 90.88 86 ASP A CA 1
ATOM 688 C C . ASP A 1 86 ? 9.941 -2.031 6.722 1.00 90.88 86 ASP A C 1
ATOM 690 O O . ASP A 1 86 ? 9.317 -2.167 7.774 1.00 90.88 86 ASP A O 1
ATOM 694 N N . TYR A 1 87 ? 10.743 -0.988 6.511 1.00 90.00 87 TYR A N 1
ATOM 695 C CA . TYR A 1 87 ? 10.853 0.122 7.448 1.00 90.00 87 TYR A CA 1
ATOM 696 C C . TYR A 1 87 ? 9.913 1.278 7.087 1.00 90.00 87 TYR A C 1
ATOM 698 O O . TYR A 1 87 ? 9.301 1.861 7.986 1.00 90.00 87 TYR A O 1
ATOM 706 N N . ILE A 1 88 ? 9.809 1.635 5.800 1.00 90.44 88 ILE A N 1
ATOM 707 C CA . ILE A 1 88 ? 9.029 2.801 5.360 1.00 90.44 88 ILE A CA 1
ATOM 708 C C . ILE A 1 88 ? 7.524 2.554 5.492 1.00 90.44 88 ILE A C 1
ATOM 710 O O . ILE A 1 88 ? 6.816 3.436 5.971 1.00 90.44 88 ILE A O 1
ATOM 714 N N . CYS A 1 89 ? 7.070 1.346 5.160 1.00 91.38 89 CYS A N 1
ATOM 715 C CA . CYS A 1 89 ? 5.676 0.907 5.231 1.00 91.38 89 CYS A CA 1
ATOM 716 C C . CYS A 1 89 ? 5.574 -0.317 6.154 1.00 91.38 89 CYS A C 1
ATOM 718 O O . CYS A 1 89 ? 5.250 -1.420 5.734 1.00 91.38 89 CYS A O 1
ATOM 720 N N . ASN A 1 90 ? 5.953 -0.135 7.420 1.00 94.31 90 ASN A N 1
ATOM 721 C CA . ASN A 1 90 ? 6.113 -1.246 8.356 1.00 94.31 90 ASN A CA 1
ATOM 722 C C . ASN A 1 90 ? 4.773 -1.790 8.886 1.00 94.31 90 ASN A C 1
ATOM 724 O O . ASN A 1 90 ? 3.817 -1.045 9.112 1.00 94.31 90 ASN A O 1
ATOM 728 N N . TRP A 1 91 ? 4.762 -3.091 9.187 1.00 95.56 91 TRP A N 1
ATOM 729 C CA . TRP A 1 91 ? 3.598 -3.813 9.710 1.00 95.56 91 TRP A CA 1
ATOM 730 C C . TRP A 1 91 ? 3.061 -3.261 11.039 1.00 95.56 91 TRP A C 1
ATOM 732 O O . TRP A 1 91 ? 1.863 -3.342 11.289 1.00 95.56 91 TRP A O 1
ATOM 742 N N . ILE A 1 92 ? 3.915 -2.665 11.883 1.00 96.19 92 ILE A N 1
ATOM 743 C CA . ILE A 1 92 ? 3.500 -2.072 13.166 1.00 96.19 92 ILE A CA 1
ATOM 744 C C . ILE A 1 92 ? 2.582 -0.871 12.906 1.00 96.19 92 ILE A C 1
ATOM 746 O O . ILE A 1 92 ? 1.531 -0.739 13.530 1.00 96.19 92 ILE A O 1
ATOM 750 N N . GLY A 1 93 ? 2.949 -0.004 11.958 1.00 94.12 93 GLY A N 1
ATOM 751 C CA . GLY A 1 93 ? 2.142 1.150 11.565 1.00 94.12 93 GLY A CA 1
ATOM 752 C C . GLY A 1 93 ? 0.769 0.741 11.033 1.00 94.12 93 GLY A C 1
ATOM 753 O O . GLY A 1 93 ? -0.245 1.272 11.484 1.00 94.12 93 GLY A O 1
ATOM 754 N N . TYR A 1 94 ? 0.722 -0.246 10.138 1.00 94.00 94 TYR A N 1
ATOM 755 C CA . TYR A 1 94 ? -0.545 -0.747 9.602 1.00 94.00 94 TYR A CA 1
ATOM 756 C C . TYR A 1 94 ? -1.380 -1.513 10.634 1.00 94.00 94 TYR A C 1
ATOM 758 O O . TYR A 1 94 ? -2.605 -1.389 10.630 1.00 94.00 94 TYR A O 1
ATOM 766 N N . GLU A 1 95 ? -0.754 -2.221 11.577 1.00 94.88 95 GLU A N 1
ATOM 767 C CA . GLU A 1 95 ? -1.458 -2.825 12.711 1.00 94.88 95 GLU A CA 1
ATOM 768 C C . GLU A 1 95 ? -2.130 -1.755 13.586 1.00 94.88 95 GLU A C 1
ATOM 770 O O . GLU A 1 95 ? -3.285 -1.922 13.984 1.00 94.88 95 GLU A O 1
ATOM 775 N N . HIS A 1 96 ? -1.461 -0.624 13.838 1.00 94.75 96 HIS A N 1
ATOM 776 C CA . HIS A 1 96 ? -2.076 0.506 14.536 1.00 94.75 96 HIS A CA 1
ATOM 777 C C . HIS A 1 96 ? -3.261 1.091 13.762 1.00 94.75 96 HIS A C 1
ATOM 779 O O . HIS A 1 96 ? -4.314 1.303 14.362 1.00 94.75 96 HIS A O 1
ATOM 785 N N . VAL A 1 97 ? -3.135 1.294 12.446 1.00 92.44 97 VAL A N 1
ATOM 786 C CA . VAL A 1 97 ? -4.254 1.758 11.605 1.00 92.44 97 VAL A CA 1
ATOM 787 C C . VAL A 1 97 ? -5.442 0.797 11.709 1.00 92.44 97 VAL A C 1
ATOM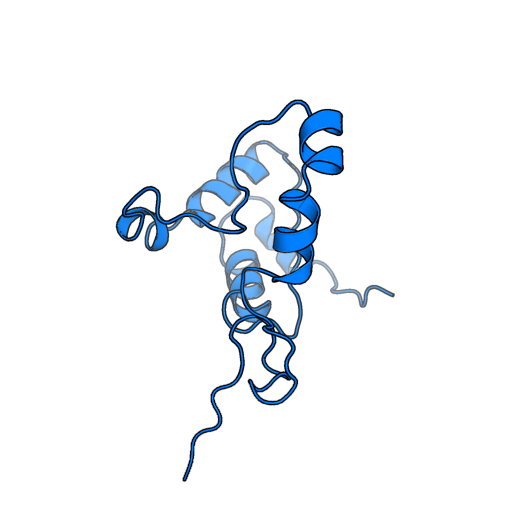 789 O O . VAL A 1 97 ? -6.555 1.232 11.998 1.00 92.44 97 VAL A O 1
ATOM 792 N N . ALA A 1 98 ? -5.214 -0.511 11.558 1.00 93.38 98 ALA A N 1
ATOM 793 C CA . ALA A 1 98 ? -6.268 -1.524 11.631 1.00 93.38 98 ALA A CA 1
ATOM 794 C C . ALA A 1 98 ? -6.961 -1.579 13.006 1.00 93.38 98 ALA A C 1
ATOM 796 O O . ALA A 1 98 ? -8.170 -1.806 13.086 1.00 93.38 98 ALA A O 1
ATOM 797 N N . ASN A 1 99 ? -6.208 -1.361 14.089 1.00 94.62 99 ASN A N 1
ATOM 798 C CA . ASN A 1 99 ? -6.732 -1.393 15.453 1.00 94.62 99 ASN A CA 1
ATOM 799 C C . ASN A 1 99 ? -7.480 -0.104 15.846 1.00 94.62 99 ASN A C 1
ATOM 801 O O . ASN A 1 99 ? -8.431 -0.168 16.628 1.00 94.62 99 ASN A O 1
ATOM 805 N N . GLU A 1 100 ? -7.065 1.065 15.352 1.00 93.44 100 GLU A N 1
ATOM 806 C CA . GLU A 1 100 ? -7.616 2.369 15.763 1.00 93.44 100 GLU A CA 1
ATOM 807 C C . GLU A 1 100 ? -8.745 2.871 14.858 1.00 93.44 100 GLU A C 1
ATOM 809 O O . GLU A 1 100 ? -9.621 3.603 15.319 1.00 93.44 100 GLU A O 1
ATOM 814 N N . MET A 1 101 ? -8.770 2.452 13.592 1.00 92.62 101 MET A N 1
ATOM 815 C CA . MET A 1 101 ? -9.799 2.860 12.642 1.00 92.62 101 MET A CA 1
ATOM 816 C C . MET A 1 101 ? -11.208 2.519 13.148 1.00 92.62 101 MET A C 1
ATOM 818 O O . MET A 1 101 ? -11.512 1.370 13.472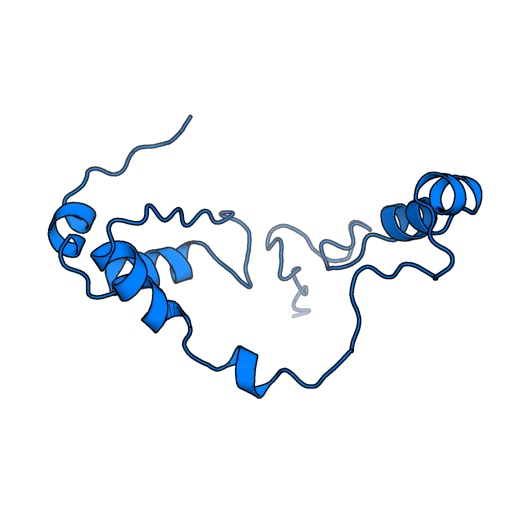 1.00 92.62 101 MET A O 1
ATOM 822 N N . ALA A 1 102 ? -12.090 3.518 13.176 1.00 91.88 102 ALA A N 1
ATOM 823 C CA . ALA A 1 102 ? -13.476 3.349 13.588 1.00 91.88 102 ALA A CA 1
ATOM 824 C C . ALA A 1 102 ? -14.319 2.768 12.446 1.00 91.88 102 ALA A C 1
ATOM 826 O O . ALA A 1 102 ? -14.456 3.391 11.400 1.00 91.88 102 ALA A O 1
ATOM 827 N N . TRP A 1 103 ? -14.899 1.589 12.668 1.00 93.88 103 TRP A N 1
ATOM 828 C CA . TRP A 1 103 ? -15.874 0.956 11.777 1.00 93.88 103 TRP A CA 1
ATOM 829 C C . TRP A 1 103 ? -16.752 -0.028 12.584 1.00 93.88 103 TRP A C 1
ATOM 831 O O . TRP A 1 103 ? -16.331 -0.477 13.658 1.00 93.88 103 TRP A O 1
ATOM 841 N N . PRO A 1 104 ? -17.961 -0.396 12.120 1.00 92.69 104 PRO A N 1
ATOM 842 C CA . PRO A 1 104 ? -18.948 -1.167 12.882 1.00 92.69 104 PRO A CA 1
ATOM 843 C C . PRO A 1 104 ? -18.455 -2.518 13.413 1.00 92.69 104 PRO A C 1
ATOM 845 O O . PRO A 1 104 ? -18.860 -2.943 14.493 1.00 92.69 104 PRO A O 1
ATOM 848 N N . GLY A 1 105 ? -17.570 -3.202 12.684 1.00 93.75 105 GLY A N 1
ATOM 849 C CA . GLY A 1 105 ? -17.021 -4.499 13.087 1.00 93.75 105 GLY A CA 1
ATOM 850 C C . GLY A 1 105 ? -15.687 -4.432 13.835 1.00 93.75 105 GLY A C 1
ATOM 851 O O . GLY A 1 105 ? -15.138 -5.487 14.160 1.00 93.75 105 GLY A O 1
ATOM 852 N N . ARG A 1 106 ? -15.177 -3.235 14.165 1.00 95.06 106 ARG A N 1
ATOM 853 C CA . ARG A 1 106 ? -13.890 -3.049 14.863 1.00 95.06 106 ARG A CA 1
ATOM 854 C C . ARG A 1 106 ? -13.796 -3.884 16.136 1.00 95.06 106 ARG A C 1
ATOM 856 O O . ARG A 1 106 ? -12.816 -4.581 16.365 1.00 95.06 106 ARG A O 1
ATOM 863 N N . ASP A 1 107 ? -14.844 -3.863 16.946 1.00 96.62 107 ASP A N 1
ATOM 864 C CA . ASP A 1 107 ? -14.905 -4.605 18.203 1.00 96.62 107 ASP A CA 1
ATOM 865 C C . ASP A 1 107 ? -14.800 -6.123 18.007 1.00 96.62 107 ASP A C 1
ATOM 867 O O . ASP A 1 107 ? -14.193 -6.824 18.819 1.00 96.62 107 ASP A O 1
ATOM 871 N N . ALA A 1 108 ? -15.400 -6.647 16.936 1.00 96.06 108 ALA A N 1
ATOM 872 C CA . ALA A 1 108 ? -15.286 -8.057 16.586 1.00 96.06 108 ALA A CA 1
ATOM 873 C C . ALA A 1 108 ? -13.875 -8.386 16.081 1.00 96.06 108 ALA A C 1
ATOM 875 O O . ALA A 1 108 ? -13.319 -9.404 16.483 1.00 96.06 108 ALA A O 1
ATOM 876 N N . PHE A 1 109 ? -13.281 -7.501 15.277 1.00 95.56 109 PHE A N 1
ATOM 877 C CA . PHE A 1 109 ? -11.901 -7.619 14.808 1.00 95.56 109 PHE A CA 1
ATOM 878 C C . PHE A 1 109 ? -10.893 -7.637 15.965 1.00 95.56 109 PHE A C 1
ATOM 880 O O . PHE A 1 109 ? -10.059 -8.533 16.030 1.00 95.56 109 PHE A O 1
ATOM 887 N N . LEU A 1 110 ? -11.022 -6.731 16.939 1.00 96.62 110 LEU A N 1
ATOM 888 C CA . LEU A 1 110 ? -10.135 -6.673 18.109 1.00 96.62 110 LEU A CA 1
ATOM 889 C C . LEU A 1 110 ? -10.251 -7.903 19.022 1.00 96.62 110 LEU A C 1
ATOM 891 O O . LEU A 1 110 ? -9.292 -8.255 19.708 1.00 96.62 110 LEU A O 1
ATOM 895 N N . ARG A 1 111 ? -11.419 -8.556 19.050 1.00 97.62 111 ARG A N 1
ATOM 896 C CA . ARG A 1 111 ? -11.641 -9.803 19.801 1.00 97.62 111 ARG A CA 1
ATOM 897 C C . ARG A 1 111 ? -11.256 -11.057 19.024 1.00 97.62 111 ARG A C 1
ATOM 899 O O . ARG A 1 111 ? -11.239 -12.137 19.617 1.00 97.62 111 ARG A O 1
ATOM 906 N N . ALA A 1 112 ? -11.001 -10.947 17.723 1.00 96.88 112 ALA A N 1
ATOM 907 C CA . ALA A 1 112 ? -10.650 -12.098 16.918 1.00 96.88 112 ALA A CA 1
ATOM 908 C C . ALA A 1 112 ? -9.297 -12.667 17.386 1.00 96.88 112 ALA A C 1
ATOM 910 O O . ALA A 1 112 ? -8.354 -11.908 17.631 1.00 96.88 112 ALA A O 1
ATOM 911 N N . PRO A 1 113 ? -9.177 -13.995 17.532 1.00 95.62 113 PRO A N 1
ATOM 912 C CA . PRO A 1 113 ? -7.891 -14.616 17.806 1.00 95.62 113 PRO A CA 1
ATOM 913 C C . PRO A 1 113 ? -6.911 -14.325 16.666 1.00 95.62 113 PRO A C 1
ATOM 915 O O . PRO A 1 113 ? -7.261 -14.396 15.488 1.00 95.62 113 PRO A O 1
ATOM 918 N N . ARG A 1 114 ? -5.666 -14.014 17.032 1.00 92.94 114 ARG A N 1
ATOM 919 C CA . ARG A 1 114 ? -4.553 -13.942 16.085 1.00 92.94 114 ARG A CA 1
ATOM 920 C C . ARG A 1 114 ? -4.040 -15.353 15.818 1.00 92.94 114 ARG A C 1
ATOM 922 O O . ARG A 1 114 ? -3.870 -16.134 16.753 1.00 92.94 114 ARG A O 1
ATOM 929 N N . TYR A 1 115 ? -3.792 -15.650 14.550 1.00 94.00 115 TYR A N 1
ATOM 930 C CA . TYR A 1 115 ? -3.257 -16.929 14.107 1.00 94.00 115 TYR A CA 1
ATOM 931 C C . TYR A 1 115 ? -1.895 -16.713 13.464 1.00 94.00 115 TY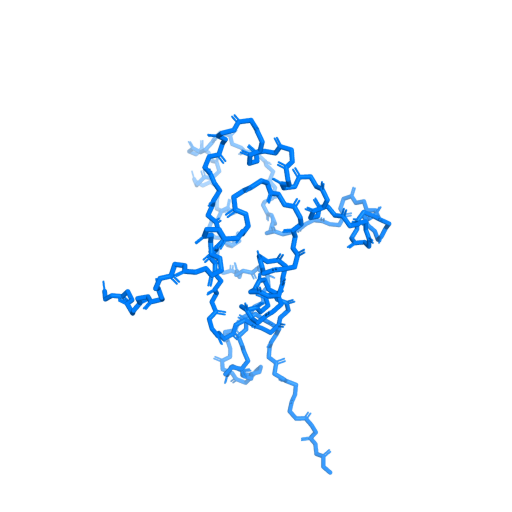R A C 1
ATOM 933 O O . TYR A 1 115 ? -1.712 -15.758 12.709 1.00 94.00 115 TYR A O 1
ATOM 941 N N . GLU A 1 116 ? -0.960 -17.616 13.748 1.00 92.88 116 GLU A N 1
ATOM 942 C CA . GLU A 1 116 ? 0.212 -17.771 12.896 1.00 92.88 116 GLU A CA 1
ATOM 943 C C . GLU A 1 116 ? -0.255 -18.370 11.566 1.00 92.88 116 GLU A C 1
ATOM 945 O O . GLU A 1 116 ? -1.030 -19.330 11.539 1.00 92.88 116 GLU A O 1
ATOM 950 N N . TYR A 1 117 ? 0.149 -17.739 10.468 1.00 84.25 117 TYR A N 1
ATOM 951 C CA . TYR A 1 117 ? -0.152 -18.198 9.120 1.00 84.25 117 TYR A CA 1
ATOM 952 C C . TYR A 1 117 ? 1.065 -18.972 8.604 1.00 84.25 117 TYR A C 1
ATOM 954 O O . TYR A 1 117 ? 2.128 -18.375 8.432 1.00 84.25 117 TYR A O 1
ATOM 962 N N . GLU A 1 118 ? 0.911 -20.286 8.415 1.00 71.00 118 GLU A N 1
ATOM 963 C CA . GLU A 1 118 ? 1.938 -21.191 7.863 1.00 71.00 118 GLU A CA 1
ATOM 964 C C . GLU A 1 118 ? 1.912 -21.249 6.328 1.00 71.00 118 GLU A C 1
ATOM 966 O O . GLU A 1 118 ? 0.804 -21.291 5.739 1.00 71.00 118 GLU A O 1
#

Radius of gyration: 20.05 Å; chains: 1; bounding box: 50×38×50 Å

Secondary structure (DSSP, 8-state):
-----B-SS-TT-BTTSS---SS--HHHHHHHT-HHHHHHHT--S---S----S--HHHHTS-GGGGHHHHHHTT--------TT-STT-HHHHHHHHHHS--TTHHHHHHSPP----

Foldseek 3Di:
DPPQDADQFFNVDGPPPPPPSDFWDPVVQVVCQDPVNCVVVVHDDRDTRDDPPDPCVVVVPDPPLLCVQVCVVVVHDDDDDADCGRRNGHPVVVVCSLQPDDHPCNVVVVPDDDDDDD

Organism: Perkinsus olseni (NCBI:txid32597)